Protein AF-A0A248L5C2-F1 (afdb_monomer_lite)

Foldseek 3Di:
DDPVLCPPPLAVLLQLVVQLVVVCVVDDPVQPDPVNSVVSLVVSLVVSVDDPSSSVSSVVLVVQLVVCVVVVVVVSVVVSVVSND

Radius of gyration: 12.35 Å; chains: 1; bounding box: 26×28×31 Å

Sequence (85 aa):
MDKSYFEGHQELIACVYRSFIDQFHELPERRRTKRQLRNLAFSVIRQAGPTYQERTVLYEFFAEFFRAVEEGQHEKIEFYKQIAQ

pLDDT: mean 92.79, std 6.71, range [58.12, 97.69]

Secondary structure (DSSP, 8-state):
--GGGGTT-HHHHHHHHHHHHHHHHHS-GGG--HHHHHHHHHHHHHHT---HHHHHHHHHHHHHHHHHHHTT-HHHHHHHHHHT-

Structure (mmCIF, N/CA/C/O backbone):
data_AF-A0A248L5C2-F1
#
_entry.id   AF-A0A248L5C2-F1
#
loop_
_atom_site.group_PDB
_atom_site.id
_atom_site.type_symbol
_atom_site.label_atom_id
_atom_site.label_alt_id
_atom_site.label_comp_id
_atom_site.label_asym_id
_atom_site.label_entity_id
_atom_site.label_seq_id
_atom_site.pdbx_PDB_ins_code
_atom_site.Cartn_x
_atom_site.Cartn_y
_atom_site.Cartn_z
_atom_site.occupancy
_atom_site.B_iso_or_equiv
_atom_site.auth_seq_id
_atom_site.auth_comp_id
_atom_site.auth_asym_id
_atom_site.auth_atom_id
_atom_site.pdbx_PDB_model_num
ATOM 1 N N . MET A 1 1 ? 1.859 16.600 -2.720 1.00 58.12 1 MET A N 1
ATOM 2 C CA . MET A 1 1 ? 2.587 15.854 -3.760 1.00 58.12 1 MET A CA 1
ATOM 3 C C . MET A 1 1 ? 1.729 15.841 -4.998 1.00 58.12 1 MET A C 1
ATOM 5 O O . MET A 1 1 ? 0.519 15.714 -4.862 1.00 58.12 1 MET A O 1
ATOM 9 N N . ASP A 1 2 ? 2.343 16.049 -6.152 1.00 65.50 2 ASP A N 1
ATOM 10 C CA . ASP A 1 2 ? 1.649 16.077 -7.436 1.00 65.50 2 ASP A CA 1
ATOM 11 C C . ASP A 1 2 ? 1.576 14.654 -8.024 1.00 65.50 2 ASP A C 1
ATOM 13 O O . ASP A 1 2 ? 2.459 13.837 -7.748 1.00 65.50 2 ASP A O 1
ATOM 17 N N . LYS A 1 3 ? 0.530 14.337 -8.803 1.00 65.38 3 LYS A N 1
ATOM 18 C CA . LYS A 1 3 ? 0.328 12.999 -9.416 1.00 65.38 3 LYS A CA 1
ATOM 19 C C . LYS A 1 3 ? 1.540 12.550 -10.232 1.00 65.38 3 LYS A C 1
ATOM 21 O O . LYS A 1 3 ? 1.821 11.356 -10.296 1.00 65.38 3 LYS A O 1
ATOM 26 N N . SER A 1 4 ? 2.264 13.521 -10.782 1.00 77.62 4 SER A N 1
ATOM 27 C CA . SER A 1 4 ? 3.441 13.349 -11.630 1.00 77.62 4 SER A CA 1
ATOM 28 C C . SER A 1 4 ? 4.554 12.499 -11.017 1.00 77.62 4 SER A C 1
ATOM 30 O O . SER A 1 4 ? 5.284 11.851 -11.757 1.00 77.62 4 SER A O 1
ATOM 32 N N . TYR A 1 5 ? 4.676 12.421 -9.685 1.00 85.19 5 TYR A N 1
ATOM 33 C CA . TYR A 1 5 ? 5.698 11.571 -9.058 1.00 85.19 5 TYR A CA 1
ATOM 34 C C . TYR A 1 5 ? 5.450 10.065 -9.270 1.00 85.19 5 TYR A C 1
ATOM 36 O O . TYR A 1 5 ? 6.396 9.281 -9.305 1.00 85.19 5 TYR A O 1
ATOM 44 N N . PHE A 1 6 ? 4.187 9.657 -9.419 1.00 89.94 6 PHE A N 1
ATOM 45 C CA . PHE A 1 6 ? 3.793 8.254 -9.602 1.00 89.94 6 PHE A CA 1
ATOM 46 C C . PHE A 1 6 ? 3.538 7.891 -11.073 1.00 89.94 6 PHE A C 1
ATOM 48 O O . PHE A 1 6 ? 3.210 6.741 -11.377 1.00 89.94 6 PHE A O 1
ATOM 55 N N . GLU A 1 7 ? 3.671 8.853 -11.988 1.00 88.56 7 GLU A N 1
ATOM 56 C CA . GLU A 1 7 ? 3.496 8.614 -13.419 1.00 88.56 7 GLU A CA 1
ATOM 57 C C . GLU A 1 7 ? 4.547 7.634 -13.954 1.00 88.56 7 GLU A C 1
ATOM 59 O O . GLU A 1 7 ? 5.721 7.681 -13.594 1.00 88.56 7 GLU A O 1
ATOM 64 N N . GLY A 1 8 ? 4.107 6.710 -14.809 1.00 90.75 8 GLY A N 1
ATOM 65 C CA . GLY A 1 8 ? 4.935 5.629 -15.344 1.00 90.75 8 GLY A CA 1
ATOM 66 C C . GLY A 1 8 ? 5.059 4.416 -14.418 1.00 90.75 8 GLY A C 1
ATOM 67 O O . GLY A 1 8 ? 5.606 3.398 -14.834 1.00 90.75 8 GLY A O 1
ATOM 68 N N . HIS A 1 9 ? 4.528 4.484 -13.194 1.00 93.88 9 HIS A N 1
ATOM 69 C CA . HIS A 1 9 ? 4.579 3.396 -12.214 1.00 93.88 9 HIS A CA 1
ATOM 70 C C . HIS A 1 9 ? 3.192 2.902 -11.773 1.00 93.88 9 HIS A C 1
ATOM 72 O O . HIS A 1 9 ? 3.103 2.082 -10.859 1.00 93.88 9 HIS A O 1
ATOM 78 N N . GLN A 1 10 ? 2.109 3.360 -12.411 1.00 93.88 10 GLN A N 1
ATOM 79 C CA . GLN A 1 10 ? 0.736 3.049 -11.998 1.00 93.88 10 GLN A CA 1
ATOM 80 C C . GLN A 1 10 ? 0.446 1.543 -11.993 1.00 93.88 10 GLN A C 1
ATOM 82 O O . GLN A 1 10 ? -0.071 1.037 -11.005 1.00 93.88 10 GLN A O 1
ATOM 87 N N . GLU A 1 11 ? 0.842 0.801 -13.033 1.00 94.94 11 GLU A N 1
ATOM 88 C CA . GLU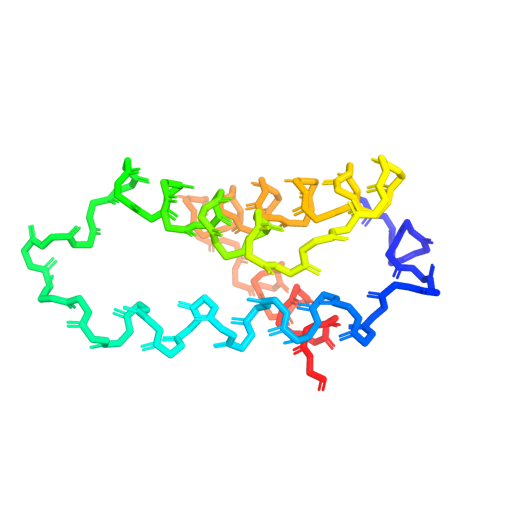 A 1 11 ? 0.607 -0.652 -13.095 1.00 94.94 11 GLU A CA 1
ATOM 89 C C . GLU A 1 11 ? 1.309 -1.405 -11.957 1.00 94.94 11 GLU A C 1
ATOM 91 O O . GLU A 1 11 ? 0.726 -2.290 -11.326 1.00 94.94 11 GLU A O 1
ATOM 96 N N . LEU A 1 12 ? 2.552 -1.019 -11.651 1.00 96.38 12 LEU A N 1
ATOM 97 C CA . LEU A 1 12 ? 3.301 -1.576 -10.529 1.00 96.38 12 LEU A CA 1
ATOM 98 C C . LEU A 1 12 ? 2.597 -1.267 -9.202 1.00 96.38 12 LEU A C 1
ATOM 100 O O . LEU A 1 12 ? 2.403 -2.166 -8.383 1.00 96.38 12 LEU A O 1
ATOM 104 N N . ILE A 1 13 ? 2.211 -0.007 -8.990 1.00 97.06 13 ILE A N 1
ATOM 105 C CA . ILE A 1 13 ? 1.515 0.428 -7.775 1.00 97.06 13 ILE A CA 1
ATOM 106 C C . ILE A 1 13 ? 0.199 -0.335 -7.622 1.00 97.06 13 ILE A C 1
ATOM 108 O O . ILE A 1 13 ? -0.051 -0.887 -6.552 1.00 97.06 13 ILE A O 1
ATOM 112 N N . ALA A 1 14 ? -0.601 -0.439 -8.682 1.00 96.31 14 ALA A N 1
ATOM 113 C CA . ALA A 1 14 ? -1.866 -1.163 -8.687 1.00 96.31 14 ALA A CA 1
ATOM 114 C C . ALA A 1 14 ? -1.678 -2.653 -8.362 1.00 96.31 14 ALA A C 1
ATOM 116 O O . ALA A 1 14 ? -2.400 -3.207 -7.529 1.00 96.31 14 ALA A O 1
ATOM 117 N N . CYS A 1 15 ? -0.671 -3.305 -8.951 1.00 96.75 15 CYS A N 1
ATOM 118 C CA . CYS A 1 15 ? -0.355 -4.709 -8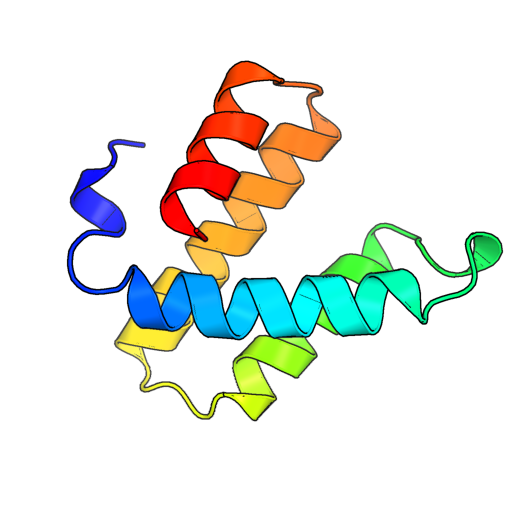.686 1.00 96.75 15 CYS A CA 1
ATOM 119 C C . CYS A 1 15 ? 0.023 -4.954 -7.212 1.00 96.75 15 CYS A C 1
ATOM 121 O O . CYS A 1 15 ? -0.516 -5.850 -6.548 1.00 96.75 15 CYS A O 1
ATOM 123 N N . VAL A 1 16 ? 0.914 -4.121 -6.663 1.00 97.69 16 VAL A N 1
ATOM 124 C CA . VAL A 1 16 ? 1.364 -4.244 -5.269 1.00 97.69 16 VAL A CA 1
ATOM 125 C C . VAL A 1 16 ? 0.250 -3.871 -4.292 1.00 97.69 16 VAL A C 1
ATOM 127 O O . VAL A 1 16 ? 0.073 -4.543 -3.275 1.00 97.69 16 VAL A O 1
ATOM 130 N N . TYR A 1 17 ? -0.530 -2.833 -4.594 1.00 97.25 17 TYR A N 1
ATOM 131 C CA . TYR A 1 17 ? -1.662 -2.418 -3.773 1.00 97.25 17 TYR A CA 1
ATOM 132 C C . TYR A 1 17 ? -2.759 -3.482 -3.738 1.00 97.25 17 TYR A C 1
ATOM 134 O O . TYR A 1 17 ? -3.289 -3.771 -2.668 1.00 97.25 17 TYR A O 1
ATOM 142 N N . ARG A 1 18 ? -3.053 -4.136 -4.866 1.00 96.50 18 ARG A N 1
ATOM 143 C CA . ARG A 1 18 ? -3.985 -5.270 -4.902 1.00 96.50 18 ARG A CA 1
ATOM 144 C C . ARG A 1 18 ? -3.512 -6.402 -3.995 1.00 96.50 18 ARG A C 1
ATOM 146 O O . ARG A 1 18 ? -4.254 -6.823 -3.115 1.00 96.50 18 ARG A O 1
ATOM 153 N N . SER A 1 19 ? -2.240 -6.785 -4.113 1.00 96.81 19 SER A N 1
ATOM 154 C CA . SER A 1 19 ? -1.630 -7.804 -3.245 1.00 96.81 19 SER A CA 1
ATOM 155 C C . SER A 1 19 ? -1.691 -7.423 -1.759 1.00 96.81 19 SER A C 1
ATOM 157 O O . SER A 1 19 ? -1.912 -8.276 -0.900 1.00 96.81 19 SER A O 1
ATOM 159 N N . PHE A 1 20 ? -1.508 -6.136 -1.441 1.00 97.31 20 PHE A N 1
ATOM 160 C CA . PHE A 1 20 ? -1.671 -5.612 -0.086 1.00 97.31 20 PHE A CA 1
ATOM 161 C C . PHE A 1 20 ? -3.109 -5.768 0.418 1.00 97.31 20 PHE A C 1
ATOM 163 O O . PHE A 1 20 ? -3.307 -6.223 1.542 1.00 97.31 20 PHE A O 1
ATOM 170 N N . ILE A 1 21 ? -4.099 -5.383 -0.392 1.00 95.50 21 ILE A N 1
ATOM 171 C CA . ILE A 1 21 ? -5.520 -5.431 -0.035 1.00 95.50 21 ILE A CA 1
ATOM 172 C C . ILE A 1 21 ? -5.995 -6.872 0.158 1.00 95.50 21 ILE A C 1
ATOM 174 O O . ILE A 1 21 ? -6.650 -7.156 1.163 1.00 95.50 21 ILE A O 1
ATOM 178 N N . ASP A 1 22 ? -5.605 -7.786 -0.730 1.00 95.69 22 ASP A N 1
ATOM 179 C CA . ASP A 1 22 ? -5.954 -9.204 -0.628 1.00 95.69 22 ASP A CA 1
ATOM 180 C C . ASP A 1 22 ? -5.468 -9.7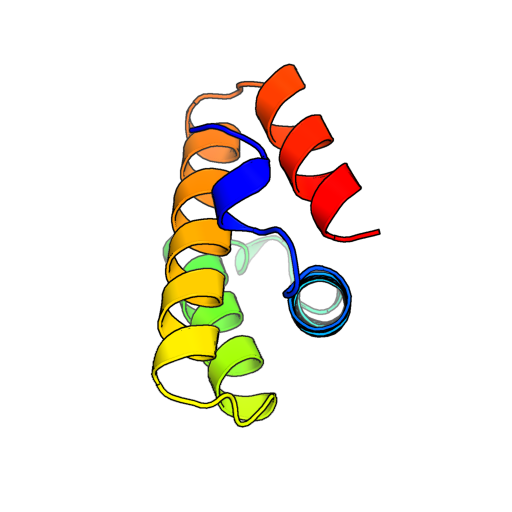80 0.713 1.00 95.69 22 ASP A C 1
ATOM 182 O O . ASP A 1 22 ? -6.258 -10.281 1.517 1.00 95.69 22 ASP A O 1
ATOM 186 N N . GLN A 1 23 ? -4.188 -9.578 1.041 1.00 95.69 23 GLN A N 1
ATOM 187 C CA . GLN A 1 23 ? -3.617 -10.040 2.311 1.00 95.69 23 GLN A CA 1
ATOM 188 C C . GLN A 1 23 ? -4.159 -9.268 3.528 1.00 95.69 23 GLN A C 1
ATOM 190 O O . GLN A 1 23 ? -4.265 -9.818 4.625 1.00 95.69 23 GLN A O 1
ATOM 195 N N . PHE A 1 24 ? -4.523 -7.992 3.376 1.00 94.62 24 PHE A N 1
ATOM 196 C CA . PHE A 1 24 ? -5.154 -7.206 4.438 1.00 94.62 24 PHE A CA 1
ATOM 197 C C . PHE A 1 24 ? -6.518 -7.783 4.831 1.00 94.62 24 PHE A C 1
ATOM 199 O O . PHE A 1 24 ? -6.837 -7.856 6.024 1.00 94.62 24 PHE A O 1
ATOM 206 N N . HIS A 1 25 ? -7.314 -8.209 3.849 1.00 93.50 25 HIS A N 1
ATOM 207 C CA . HIS A 1 25 ? -8.619 -8.811 4.098 1.00 93.50 25 HIS A CA 1
ATOM 208 C C . HIS A 1 25 ? -8.513 -10.182 4.772 1.00 93.50 25 HIS A C 1
ATOM 210 O O . HIS A 1 25 ? -9.357 -10.497 5.612 1.00 93.50 25 HIS A O 1
ATOM 216 N N . GLU A 1 26 ? -7.440 -10.931 4.516 1.00 93.75 26 GLU A N 1
ATOM 217 C CA . GLU A 1 26 ? -7.131 -12.186 5.214 1.00 93.75 26 GLU A CA 1
ATOM 218 C C . GLU A 1 26 ? -6.684 -11.984 6.675 1.00 93.75 26 GLU A C 1
ATOM 220 O O . GLU A 1 26 ? -6.792 -12.896 7.502 1.00 93.75 26 GLU A O 1
ATOM 225 N N . LEU A 1 27 ? -6.199 -10.790 7.045 1.00 91.62 27 LEU A N 1
ATOM 226 C CA . LEU A 1 27 ? -5.807 -10.509 8.424 1.00 91.62 27 LEU A CA 1
ATOM 227 C C . LEU A 1 27 ? -7.038 -10.360 9.335 1.00 91.62 27 LEU A C 1
ATOM 229 O O . LEU A 1 27 ? -7.892 -9.503 9.076 1.00 91.62 27 LEU A O 1
ATOM 233 N N . PRO A 1 28 ? -7.090 -11.077 10.479 1.00 91.75 28 PRO A N 1
ATOM 234 C CA . PRO A 1 28 ? -8.100 -10.842 11.506 1.00 91.75 28 PRO A CA 1
ATOM 235 C C . PRO A 1 28 ? -8.052 -9.395 12.002 1.00 91.75 28 PRO A C 1
ATOM 237 O O . PRO A 1 28 ? -6.961 -8.866 12.217 1.00 91.75 28 PRO A O 1
ATOM 240 N N . GLU A 1 29 ? -9.202 -8.781 12.284 1.00 90.62 29 GLU A N 1
ATOM 241 C CA . GLU A 1 29 ? -9.283 -7.369 12.698 1.00 90.62 29 GLU A CA 1
ATOM 242 C C . GLU A 1 29 ? -8.373 -7.032 13.884 1.00 90.62 29 GLU A C 1
ATOM 244 O O . GLU A 1 29 ? -7.621 -6.061 13.833 1.00 90.62 29 GLU A O 1
ATOM 249 N N . ARG A 1 30 ? -8.315 -7.913 14.894 1.00 90.12 30 ARG A N 1
ATOM 250 C CA . ARG A 1 30 ? -7.411 -7.787 16.055 1.00 90.12 30 ARG A CA 1
ATOM 251 C C . ARG A 1 30 ? -5.920 -7.680 15.699 1.00 90.12 30 ARG A C 1
ATOM 253 O O . ARG A 1 30 ? -5.115 -7.296 16.540 1.00 90.12 30 ARG A O 1
ATOM 260 N N . ARG A 1 31 ? -5.527 -8.077 14.484 1.00 88.38 31 ARG A N 1
ATOM 261 C CA . ARG A 1 31 ? -4.151 -8.012 13.970 1.00 88.38 31 ARG A CA 1
ATOM 262 C C . ARG A 1 31 ? -3.912 -6.833 13.029 1.00 88.38 31 ARG A C 1
ATOM 264 O O . ARG A 1 31 ? -2.754 -6.586 12.705 1.00 88.38 31 ARG A O 1
ATOM 271 N N . ARG A 1 32 ? -4.933 -6.064 12.639 1.00 91.31 32 ARG A N 1
ATOM 272 C CA . ARG A 1 32 ? -4.824 -4.899 11.737 1.00 91.31 32 ARG A CA 1
ATOM 273 C C . ARG A 1 32 ? -4.272 -3.656 12.451 1.00 91.31 32 ARG A C 1
ATOM 275 O O . ARG A 1 32 ? -4.794 -2.555 12.338 1.00 91.31 32 ARG A O 1
ATOM 282 N N . THR A 1 33 ? -3.199 -3.834 13.218 1.00 92.94 33 THR A N 1
ATOM 283 C CA . THR A 1 33 ? -2.495 -2.731 13.882 1.00 92.94 33 THR A CA 1
ATOM 284 C C . THR A 1 33 ? -1.647 -1.962 12.873 1.00 92.94 33 THR A C 1
ATOM 286 O O . THR A 1 33 ? -1.111 -2.551 11.934 1.00 92.94 33 THR A O 1
ATOM 289 N N . LYS A 1 34 ? -1.419 -0.667 13.110 1.00 91.25 34 LYS A N 1
ATOM 290 C CA . LYS A 1 34 ? -0.542 0.185 12.285 1.00 91.25 34 LYS A CA 1
ATOM 291 C C . LYS A 1 34 ? 0.815 -0.462 11.970 1.00 91.25 34 LYS A C 1
ATOM 293 O O . LYS A 1 34 ? 1.269 -0.439 10.829 1.00 91.25 34 LYS A O 1
ATOM 298 N N . ARG A 1 35 ? 1.454 -1.088 12.967 1.00 93.19 35 ARG A N 1
ATOM 299 C CA . ARG A 1 35 ? 2.730 -1.799 12.783 1.00 93.19 35 ARG A CA 1
ATOM 300 C C . ARG A 1 35 ? 2.586 -2.988 11.833 1.00 93.19 35 ARG A C 1
ATOM 302 O O . ARG A 1 35 ? 3.429 -3.166 10.959 1.00 93.19 35 ARG A O 1
ATOM 309 N N . GLN A 1 36 ? 1.528 -3.779 11.989 1.00 94.50 36 GLN A N 1
ATOM 310 C CA . GLN A 1 36 ? 1.292 -4.941 11.139 1.00 94.50 36 GLN A CA 1
ATOM 311 C C . GLN A 1 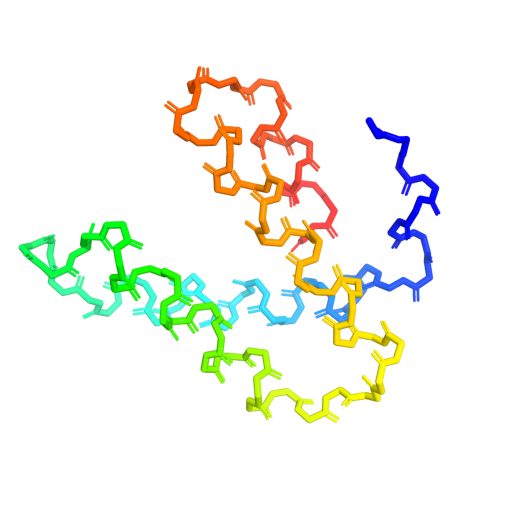36 ? 0.987 -4.541 9.694 1.00 94.50 36 GLN A C 1
ATOM 313 O O . GLN A 1 36 ? 1.491 -5.183 8.780 1.00 94.50 36 GLN A O 1
ATOM 318 N N . LEU A 1 37 ? 0.230 -3.462 9.484 1.00 95.06 37 LEU A N 1
ATOM 319 C CA . LEU A 1 37 ? -0.073 -2.948 8.145 1.00 95.06 37 LEU A CA 1
ATOM 320 C C . LEU A 1 37 ? 1.183 -2.444 7.427 1.00 95.06 37 LEU A C 1
ATOM 322 O O . LEU A 1 37 ? 1.385 -2.752 6.257 1.00 95.06 37 LEU A O 1
ATOM 326 N N . ARG A 1 38 ? 2.085 -1.754 8.136 1.00 95.12 38 ARG A N 1
ATOM 327 C CA . ARG A 1 38 ? 3.388 -1.356 7.575 1.00 95.12 38 ARG A CA 1
ATOM 328 C C . ARG A 1 38 ? 4.249 -2.564 7.209 1.00 95.12 38 ARG A C 1
ATOM 330 O O . ARG A 1 38 ? 4.819 -2.602 6.125 1.00 95.12 38 ARG A O 1
ATOM 337 N N . ASN A 1 39 ? 4.307 -3.570 8.083 1.00 95.94 39 ASN A N 1
ATOM 338 C CA . ASN A 1 39 ? 5.031 -4.810 7.795 1.00 95.94 39 ASN A CA 1
ATOM 339 C C . ASN A 1 39 ? 4.448 -5.545 6.583 1.00 95.94 39 ASN A C 1
ATOM 341 O O . ASN A 1 39 ? 5.204 -6.071 5.770 1.00 95.94 39 ASN A O 1
ATOM 345 N N . LEU A 1 40 ? 3.120 -5.562 6.454 1.00 96.81 40 LEU A N 1
ATOM 346 C CA . LEU A 1 40 ? 2.442 -6.147 5.307 1.00 96.81 40 LEU A CA 1
ATOM 347 C C . LEU A 1 40 ? 2.821 -5.415 4.013 1.00 96.81 40 LEU A C 1
ATOM 349 O O . LEU A 1 40 ? 3.244 -6.070 3.065 1.00 96.81 40 LEU A O 1
ATOM 353 N N . ALA A 1 41 ? 2.764 -4.078 4.002 1.00 97.25 41 ALA A N 1
ATOM 354 C CA . ALA A 1 41 ? 3.196 -3.267 2.863 1.00 97.25 41 ALA A CA 1
ATOM 355 C C . ALA A 1 41 ? 4.648 -3.583 2.460 1.00 97.25 41 ALA A C 1
ATOM 357 O O . ALA A 1 41 ? 4.923 -3.881 1.301 1.00 97.25 41 ALA A O 1
ATOM 358 N N . PHE A 1 42 ? 5.579 -3.624 3.420 1.00 96.56 42 PHE A N 1
ATOM 359 C CA . PHE A 1 42 ? 6.966 -4.005 3.133 1.00 96.56 42 PHE A CA 1
ATOM 360 C C . PHE A 1 42 ? 7.103 -5.425 2.567 1.00 96.56 42 PHE A C 1
ATOM 362 O O . PHE A 1 42 ? 7.930 -5.651 1.681 1.00 96.56 42 PHE A O 1
ATOM 369 N N . SER A 1 43 ? 6.302 -6.377 3.050 1.00 97.31 43 SER A N 1
ATOM 370 C CA . SER A 1 43 ? 6.314 -7.752 2.550 1.00 97.31 43 SER A CA 1
ATOM 371 C C . SER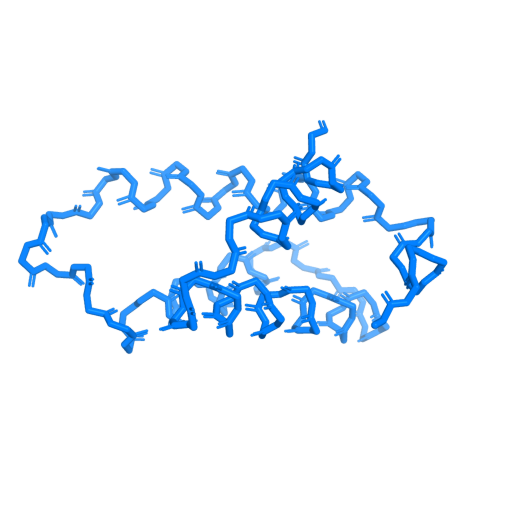 A 1 43 ? 5.863 -7.825 1.094 1.00 97.31 43 SER A C 1
ATOM 373 O O . SER A 1 43 ? 6.565 -8.425 0.281 1.00 97.31 43 SER A O 1
ATOM 375 N N . VAL A 1 44 ? 4.742 -7.189 0.741 1.00 97.62 44 VAL A N 1
ATOM 376 C CA . VAL A 1 44 ? 4.223 -7.241 -0.637 1.00 97.62 44 VAL A CA 1
ATOM 377 C C . VAL A 1 44 ? 5.119 -6.487 -1.618 1.00 97.62 44 VAL A C 1
ATOM 379 O O . VAL A 1 44 ? 5.353 -6.968 -2.722 1.00 97.62 44 VAL A O 1
ATOM 382 N N . ILE A 1 45 ? 5.732 -5.376 -1.190 1.00 97.69 45 ILE A N 1
ATOM 383 C CA . ILE A 1 45 ? 6.742 -4.663 -1.986 1.00 97.69 45 ILE A CA 1
ATOM 384 C C . ILE A 1 45 ? 7.939 -5.575 -2.256 1.00 97.69 45 ILE A C 1
ATOM 386 O O . ILE A 1 45 ? 8.439 -5.632 -3.374 1.00 97.69 45 ILE A O 1
ATOM 390 N N . ARG A 1 46 ? 8.409 -6.314 -1.244 1.00 96.25 46 ARG A N 1
ATOM 391 C CA . ARG A 1 46 ? 9.523 -7.253 -1.416 1.00 96.25 46 ARG A CA 1
ATOM 392 C C . ARG A 1 46 ? 9.158 -8.413 -2.348 1.00 96.25 46 ARG A C 1
ATOM 394 O O . ARG A 1 46 ? 10.005 -8.818 -3.139 1.00 96.25 46 ARG A O 1
ATOM 401 N N . GLN A 1 47 ? 7.939 -8.942 -2.251 1.00 96.31 47 GLN A N 1
ATOM 402 C CA . GLN A 1 47 ? 7.449 -10.042 -3.092 1.00 96.31 47 GLN A CA 1
ATOM 403 C C . GLN A 1 47 ? 7.356 -9.651 -4.570 1.00 96.31 47 GLN A C 1
ATOM 405 O O . GLN A 1 47 ? 7.661 -10.476 -5.424 1.00 96.31 47 GLN A O 1
ATOM 410 N N . ALA A 1 48 ? 7.015 -8.396 -4.866 1.00 95.25 48 ALA A N 1
ATOM 411 C CA . ALA A 1 48 ? 6.939 -7.886 -6.233 1.00 95.25 48 ALA A CA 1
ATOM 412 C C . ALA A 1 48 ? 8.301 -7.778 -6.946 1.00 95.25 48 ALA A C 1
ATOM 414 O O . ALA A 1 48 ? 8.341 -7.552 -8.149 1.00 95.25 48 ALA A O 1
ATOM 415 N N . GLY A 1 49 ? 9.419 -7.930 -6.223 1.00 95.19 49 GLY A N 1
ATOM 416 C CA . GLY A 1 49 ? 10.765 -7.890 -6.800 1.00 95.19 49 GLY A CA 1
ATOM 417 C C . GLY A 1 49 ? 11.132 -6.600 -7.559 1.00 95.19 49 GLY A C 1
ATOM 418 O O . GLY A 1 49 ? 11.775 -6.714 -8.600 1.00 95.19 49 GLY A O 1
ATOM 419 N N . PRO A 1 50 ? 10.776 -5.390 -7.077 1.00 96.31 50 PRO A N 1
ATOM 420 C CA . PRO A 1 50 ? 11.018 -4.152 -7.809 1.00 96.31 50 PRO A CA 1
ATOM 421 C C . PRO A 1 50 ? 12.508 -3.809 -7.888 1.00 96.31 50 PRO A C 1
ATOM 423 O O . PRO A 1 50 ? 13.299 -4.130 -6.985 1.00 96.31 50 PRO A O 1
ATOM 426 N N . THR A 1 51 ? 12.866 -3.044 -8.917 1.00 96.94 51 THR A N 1
ATOM 427 C CA . THR A 1 51 ? 14.139 -2.319 -8.982 1.00 96.94 51 THR A CA 1
ATOM 428 C C . THR A 1 51 ? 14.273 -1.328 -7.817 1.00 96.94 51 THR A C 1
ATOM 430 O O . THR A 1 51 ? 13.329 -1.047 -7.075 1.00 96.94 51 THR A O 1
ATOM 433 N N . TYR A 1 52 ? 15.469 -0.764 -7.627 1.00 94.38 52 TYR A N 1
ATOM 434 C CA . TYR A 1 52 ? 15.700 0.220 -6.563 1.00 94.38 52 TYR A CA 1
ATOM 435 C C . TYR A 1 52 ? 14.803 1.466 -6.698 1.00 94.38 52 TYR A C 1
ATOM 437 O O . TYR A 1 52 ? 14.240 1.939 -5.706 1.00 94.38 52 TYR A O 1
ATOM 445 N N . GLN A 1 53 ? 14.639 1.975 -7.922 1.00 93.69 53 GLN A N 1
ATOM 446 C CA . GLN A 1 53 ? 13.810 3.148 -8.200 1.00 93.69 53 GLN A CA 1
ATOM 447 C C . GLN A 1 53 ? 12.334 2.856 -7.917 1.00 93.69 53 GLN A C 1
ATOM 449 O O . GLN A 1 53 ? 11.701 3.562 -7.138 1.00 93.69 53 GLN A O 1
ATOM 454 N N . GLU A 1 54 ? 11.815 1.761 -8.464 1.00 96.50 54 GLU A N 1
ATOM 455 C CA . GLU A 1 54 ? 10.440 1.306 -8.245 1.00 96.50 54 GLU A CA 1
ATOM 456 C C . GLU A 1 54 ? 10.131 1.059 -6.767 1.00 96.50 54 GLU A C 1
ATOM 458 O O . GLU A 1 54 ? 9.072 1.436 -6.269 1.00 96.50 54 GLU A O 1
ATOM 463 N N . ARG A 1 55 ? 11.080 0.481 -6.023 1.00 96.75 55 ARG A N 1
ATOM 464 C CA . ARG A 1 55 ? 10.941 0.294 -4.576 1.00 96.75 55 ARG A CA 1
ATOM 465 C C . ARG A 1 55 ? 10.774 1.624 -3.849 1.00 96.75 55 ARG A C 1
ATOM 467 O O . ARG A 1 55 ? 9.980 1.702 -2.917 1.00 96.75 55 ARG A O 1
ATOM 474 N N . THR A 1 56 ? 11.520 2.647 -4.260 1.00 95.88 56 THR A N 1
ATOM 475 C CA . THR A 1 56 ? 11.425 3.991 -3.674 1.00 95.88 56 THR A CA 1
ATOM 476 C C . THR A 1 56 ? 10.043 4.589 -3.929 1.00 95.88 56 THR A C 1
ATOM 478 O O . THR A 1 56 ? 9.413 5.068 -2.991 1.00 95.88 56 THR A O 1
ATOM 481 N N . VAL A 1 57 ? 9.528 4.459 -5.156 1.00 96.00 57 VAL A N 1
ATOM 482 C CA . VAL A 1 57 ? 8.171 4.903 -5.521 1.00 96.00 57 VAL A CA 1
ATOM 483 C C . VAL A 1 57 ? 7.106 4.183 -4.689 1.00 96.00 57 VAL A C 1
ATOM 485 O O . VAL A 1 57 ? 6.207 4.821 -4.147 1.00 96.00 57 VAL A O 1
ATOM 488 N N . LEU A 1 58 ? 7.229 2.863 -4.526 1.00 97.44 58 LEU A N 1
ATOM 489 C CA . LEU A 1 58 ? 6.308 2.069 -3.712 1.00 97.44 58 LEU A CA 1
ATOM 490 C C . LEU A 1 58 ? 6.353 2.463 -2.228 1.00 97.44 58 LEU A C 1
ATOM 492 O O . LEU A 1 58 ? 5.308 2.558 -1.587 1.00 97.44 58 LEU A O 1
ATOM 496 N N . TYR A 1 59 ? 7.542 2.704 -1.668 1.00 96.50 59 TYR A N 1
ATOM 497 C CA . TYR A 1 59 ? 7.664 3.178 -0.289 1.00 96.50 59 TYR A CA 1
ATOM 498 C C . TYR A 1 59 ? 7.002 4.532 -0.089 1.00 96.50 59 TYR A C 1
ATOM 500 O O . TYR A 1 59 ? 6.272 4.694 0.889 1.00 96.50 59 TYR A O 1
ATOM 508 N N . GLU A 1 60 ? 7.212 5.461 -1.016 1.00 95.56 60 GLU A N 1
ATOM 509 C CA . GLU A 1 60 ? 6.587 6.776 -0.955 1.00 95.56 60 GLU A CA 1
ATOM 510 C C . GLU A 1 60 ? 5.063 6.663 -1.039 1.00 95.56 60 GLU A C 1
ATOM 512 O O . GLU A 1 60 ? 4.355 7.193 -0.184 1.00 95.56 60 GLU A O 1
ATOM 517 N N . PHE A 1 61 ? 4.555 5.876 -1.994 1.00 96.44 61 PHE A N 1
ATOM 518 C CA . PHE A 1 61 ? 3.124 5.632 -2.155 1.00 96.44 61 PHE A CA 1
ATOM 519 C C . PHE A 1 61 ? 2.480 5.125 -0.855 1.00 96.44 61 PHE A C 1
ATOM 521 O O . PHE A 1 61 ? 1.502 5.700 -0.376 1.00 96.44 61 PHE A O 1
ATOM 528 N N . PHE A 1 62 ? 3.038 4.074 -0.240 1.00 96.75 62 PHE A N 1
ATOM 529 C CA . PHE A 1 62 ? 2.481 3.516 0.996 1.00 96.75 62 PHE A CA 1
ATOM 530 C C . PHE A 1 62 ? 2.652 4.447 2.201 1.00 96.75 62 PHE A C 1
ATOM 532 O O . PHE A 1 62 ? 1.763 4.499 3.051 1.00 96.75 62 PHE A O 1
ATOM 539 N N . ALA A 1 63 ? 3.766 5.177 2.302 1.00 95.12 63 ALA A N 1
ATOM 540 C CA . ALA A 1 63 ? 3.985 6.136 3.382 1.00 95.12 63 ALA A CA 1
ATOM 541 C C . ALA A 1 63 ? 2.932 7.250 3.352 1.00 95.12 63 ALA A C 1
ATOM 543 O O . ALA A 1 63 ? 2.292 7.539 4.367 1.00 95.12 63 ALA A O 1
ATOM 544 N N . GLU A 1 64 ? 2.711 7.818 2.172 1.00 94.56 64 GLU A N 1
ATOM 545 C CA . GLU A 1 64 ? 1.730 8.862 1.934 1.00 94.56 64 GLU A CA 1
ATOM 546 C C . GLU A 1 64 ? 0.289 8.373 2.114 1.00 94.56 64 GLU A C 1
ATOM 548 O O . GLU A 1 64 ? -0.512 9.038 2.777 1.00 94.56 64 GLU A O 1
ATOM 553 N N . PHE A 1 65 ? -0.032 7.183 1.596 1.00 95.19 65 PHE A N 1
ATOM 554 C CA . PHE A 1 65 ? -1.336 6.555 1.788 1.00 95.19 65 PHE A CA 1
ATOM 555 C C . PHE A 1 65 ? -1.635 6.335 3.274 1.00 95.19 65 PHE A C 1
ATOM 557 O O . PHE A 1 65 ? -2.692 6.736 3.763 1.00 95.19 65 PHE A O 1
ATOM 564 N N . PHE A 1 66 ? -0.698 5.752 4.031 1.00 95.06 66 PHE A N 1
ATOM 565 C CA . PHE A 1 66 ? -0.897 5.542 5.464 1.00 95.06 66 PHE A CA 1
ATOM 566 C C . PHE A 1 66 ? -0.998 6.853 6.236 1.00 95.06 66 PHE A C 1
ATOM 568 O O . PHE A 1 66 ? -1.813 6.934 7.150 1.00 95.06 66 PHE A O 1
ATOM 575 N N . ARG A 1 67 ? -0.238 7.889 5.863 1.00 94.50 67 ARG A N 1
ATOM 576 C CA . ARG A 1 67 ? -0.394 9.219 6.463 1.00 94.50 67 ARG A CA 1
ATOM 577 C C . ARG A 1 67 ? -1.794 9.780 6.215 1.00 94.50 67 ARG A C 1
ATOM 579 O O . ARG A 1 67 ? -2.432 10.233 7.158 1.00 94.50 67 ARG A O 1
ATOM 586 N N . ALA A 1 68 ? -2.302 9.695 4.985 1.00 94.44 68 ALA A N 1
ATOM 587 C CA . ALA A 1 68 ? -3.651 10.155 4.655 1.00 94.44 68 ALA A CA 1
ATOM 588 C C . ALA A 1 68 ? -4.735 9.404 5.450 1.00 94.44 68 ALA A C 1
ATOM 590 O O . ALA A 1 68 ? -5.688 10.026 5.919 1.00 94.44 68 ALA A O 1
ATOM 591 N N . VAL A 1 69 ? -4.571 8.089 5.646 1.00 92.62 69 VAL A N 1
ATOM 592 C CA . VAL A 1 69 ? -5.459 7.269 6.488 1.00 92.62 69 VAL A CA 1
ATOM 593 C C . VAL A 1 69 ? -5.386 7.690 7.957 1.00 92.62 69 VAL A C 1
ATOM 595 O O . VAL A 1 69 ? -6.423 7.866 8.590 1.00 92.62 69 VAL A O 1
ATOM 598 N N . GLU A 1 70 ? -4.181 7.872 8.501 1.00 92.69 70 GLU A N 1
ATOM 599 C CA . GLU A 1 70 ? -3.971 8.285 9.895 1.00 92.69 70 GLU A CA 1
ATOM 600 C C . GLU A 1 70 ? -4.543 9.682 10.185 1.00 92.69 70 GLU A C 1
ATOM 602 O O . GLU A 1 70 ? -5.093 9.909 11.260 1.00 92.69 70 GLU A O 1
ATOM 607 N N . GLU A 1 71 ? -4.448 10.599 9.223 1.00 94.81 71 GLU A N 1
ATOM 608 C CA . GLU A 1 71 ? -4.950 11.974 9.327 1.00 94.81 71 GLU A CA 1
ATOM 609 C C . GLU A 1 71 ? -6.432 12.110 8.927 1.00 94.81 71 GLU A C 1
ATOM 611 O O . GLU A 1 71 ? -6.985 13.208 8.981 1.00 94.81 71 GLU A O 1
ATOM 616 N N . GLY A 1 72 ? -7.090 11.022 8.507 1.00 93.69 72 GLY A N 1
ATOM 617 C CA . GLY A 1 72 ? -8.495 11.037 8.090 1.00 93.69 72 GLY A CA 1
ATOM 618 C C . GLY A 1 72 ? -8.768 11.871 6.831 1.00 93.69 72 GLY A C 1
ATOM 619 O O . GLY A 1 72 ? -9.879 12.364 6.644 1.00 93.69 72 GLY A O 1
ATOM 620 N N . GLN A 1 73 ? -7.785 12.044 5.946 1.00 95.50 73 GLN A N 1
ATOM 621 C CA . GLN A 1 73 ? -7.890 12.893 4.754 1.00 95.50 73 GLN A CA 1
ATOM 622 C C . GLN A 1 73 ? -8.546 12.144 3.591 1.00 95.50 73 GLN A C 1
ATOM 624 O O . GLN A 1 73 ? -7.868 11.610 2.715 1.00 95.50 73 GLN A O 1
ATOM 629 N N . HIS A 1 74 ? -9.879 12.116 3.578 1.00 93.50 74 HIS A N 1
ATOM 630 C CA . HIS A 1 74 ? -10.671 11.286 2.662 1.00 93.50 74 HIS A CA 1
ATOM 631 C C . HIS A 1 74 ? -10.342 11.548 1.183 1.00 93.50 74 HIS A C 1
ATOM 633 O O . HIS A 1 74 ? -10.138 10.604 0.427 1.00 93.50 74 HIS A O 1
ATOM 639 N N . GLU A 1 75 ? -10.182 12.812 0.786 1.00 91.94 75 GLU A N 1
ATOM 640 C CA . GLU A 1 75 ? -9.815 13.180 -0.590 1.00 91.94 75 GLU A CA 1
ATOM 641 C C . GLU A 1 75 ? -8.454 12.608 -1.012 1.00 91.94 75 GLU A C 1
ATOM 643 O O . GLU A 1 75 ? -8.306 12.108 -2.127 1.00 91.94 75 GLU A O 1
ATOM 648 N N . LYS A 1 76 ? -7.459 12.616 -0.113 1.00 91.62 76 LYS A N 1
ATOM 649 C CA . LYS A 1 76 ? -6.138 12.038 -0.401 1.00 91.62 76 LYS A CA 1
ATOM 650 C C . LYS A 1 76 ? -6.174 10.515 -0.439 1.00 91.62 76 LYS A C 1
ATOM 652 O O . LYS A 1 76 ? -5.468 9.911 -1.238 1.00 91.62 76 LYS A O 1
ATOM 657 N N . ILE A 1 77 ? -6.991 9.888 0.404 1.00 92.56 77 ILE A N 1
ATOM 658 C CA . ILE A 1 77 ? -7.174 8.432 0.385 1.00 92.56 77 ILE A CA 1
ATOM 659 C C . ILE A 1 77 ? -7.731 8.001 -0.975 1.00 92.56 77 ILE A C 1
ATOM 661 O O . ILE A 1 77 ? -7.180 7.094 -1.598 1.00 92.56 77 ILE A O 1
ATOM 665 N N . GLU A 1 78 ? -8.781 8.668 -1.459 1.00 92.81 78 GLU A N 1
ATOM 666 C CA . GLU A 1 78 ? -9.377 8.357 -2.762 1.00 92.81 78 GLU A CA 1
ATOM 667 C C . GLU A 1 78 ? -8.419 8.649 -3.919 1.00 92.81 78 GLU A C 1
ATOM 669 O O . GLU A 1 78 ? -8.304 7.849 -4.842 1.00 92.81 78 GLU A O 1
ATOM 674 N N . PHE A 1 79 ? -7.645 9.729 -3.833 1.00 91.62 79 PHE A N 1
ATOM 675 C CA . PHE A 1 79 ? -6.577 10.015 -4.787 1.00 91.62 79 PHE A CA 1
ATOM 676 C C . PHE A 1 79 ? -5.557 8.869 -4.911 1.00 91.62 79 PHE A C 1
ATOM 678 O O . PHE A 1 79 ? -5.246 8.440 -6.020 1.00 91.62 79 PHE A O 1
ATOM 6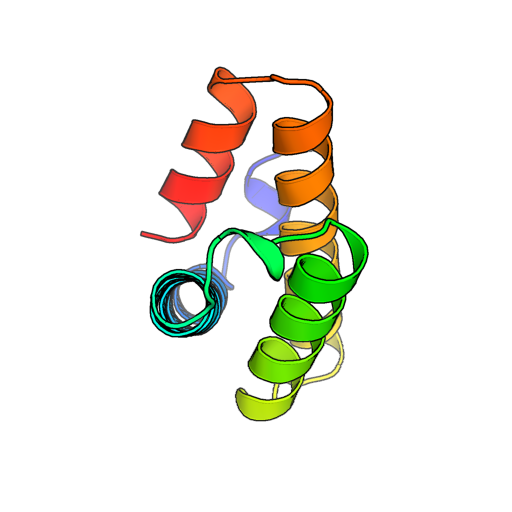85 N N . TYR A 1 80 ? -5.045 8.345 -3.793 1.00 92.06 80 TYR A N 1
ATOM 686 C CA . TYR A 1 80 ? -4.068 7.251 -3.829 1.00 92.06 80 TYR A CA 1
ATOM 687 C C . TYR A 1 80 ? -4.695 5.933 -4.289 1.00 92.06 80 TYR A C 1
ATOM 689 O O . TYR A 1 80 ? -4.043 5.163 -4.990 1.00 92.06 80 TYR A O 1
ATOM 697 N N . LYS A 1 81 ? -5.975 5.692 -3.977 1.00 91.81 81 LYS A N 1
ATOM 698 C CA . LYS A 1 81 ? -6.714 4.558 -4.547 1.00 91.81 81 LYS A CA 1
ATOM 699 C C . LYS A 1 81 ? -6.856 4.667 -6.063 1.00 91.81 81 LYS A C 1
ATOM 701 O O . LYS A 1 81 ? -6.690 3.657 -6.728 1.00 91.81 81 LYS A O 1
ATOM 706 N N . GLN A 1 82 ? -7.109 5.859 -6.608 1.00 92.06 82 GLN A N 1
ATOM 707 C CA . GLN A 1 82 ? -7.186 6.071 -8.061 1.00 92.06 82 GLN A CA 1
ATOM 708 C C . GLN A 1 82 ? -5.859 5.785 -8.769 1.00 92.06 82 GLN A C 1
ATOM 710 O O . GLN A 1 82 ? -5.867 5.298 -9.889 1.00 92.06 82 GLN A O 1
ATOM 715 N N . ILE A 1 83 ? -4.720 6.080 -8.135 1.00 89.25 83 ILE A N 1
ATOM 716 C CA . ILE A 1 83 ? -3.398 5.728 -8.685 1.00 89.25 83 ILE A CA 1
ATOM 717 C C . ILE A 1 83 ? -3.201 4.202 -8.714 1.00 89.25 83 ILE A C 1
ATOM 719 O O . ILE A 1 83 ? -2.481 3.689 -9.564 1.00 89.25 83 ILE A O 1
ATOM 723 N N . ALA A 1 84 ? -3.828 3.487 -7.779 1.00 88.38 84 ALA A N 1
ATOM 724 C CA . ALA A 1 84 ? -3.708 2.045 -7.601 1.00 88.38 84 ALA A CA 1
ATOM 725 C C . ALA A 1 84 ? -4.833 1.218 -8.263 1.00 88.38 84 ALA A C 1
ATOM 727 O O . ALA A 1 84 ? -4.934 0.017 -7.992 1.00 88.38 84 ALA A O 1
ATOM 728 N N . GLN A 1 85 ? -5.685 1.848 -9.079 1.00 79.69 85 GLN A N 1
ATOM 729 C CA . GLN A 1 85 ? -6.728 1.209 -9.894 1.00 79.69 85 GLN A CA 1
ATOM 730 C C . GLN A 1 85 ? -6.208 0.926 -11.300 1.00 79.69 85 GLN A C 1
ATOM 732 O O . GLN A 1 85 ? -6.455 -0.210 -11.768 1.00 79.69 85 GLN A O 1
#